Protein AF-A0A3B9X4N9-F1 (afdb_monomer)

Secondary structure (DSSP, 8-state):
-B--EE-TTS-EE--EEEEEEEGGGTEEEEEEEETTEEEEEEEEEETTEEEEEEE-TTS---EEEEEEE-SSEEEEEE-SSSS--TTTS----EEE-

Sequence (97 aa):
WEGQLSRRTGEVVTPRSEFRLVSDGNTIVETLVEDGMEMLTTYSEKGGELIVKHYCSLGAEPIFSSSKSSLSSVALTLGQATSYVSGQSDFFTSMNY

Foldseek 3Di:
DWDWDQDPVRDIWIKDWDWDQDPVRFKIKIWIAIPNQTKIWIWGDDPNKTWIWIQDSVRATWIWIFPDDDPFWTFTDTDPPHPDDPPPDDDDGIDGD

Nearest PDB structures (foldseek):
  4i3d-assembly2_B  TM=4.319E-01  e=7.591E-01  Anguilla japonica
  8hco-assembly1_A  TM=5.860E-01  e=5.392E+00  Saccharomyces cerevisiae S288C

pLDDT: mean 81.53, std 13.61, range [45.09, 96.5]

Structure (mmCIF, N/CA/C/O backbone):
data_AF-A0A3B9X4N9-F1
#
_entry.id   AF-A0A3B9X4N9-F1
#
loop_
_atom_site.group_PDB
_atom_site.id
_atom_site.type_symbol
_atom_site.label_atom_id
_atom_site.label_alt_id
_atom_site.label_comp_id
_atom_site.label_asym_id
_atom_site.label_entity_id
_atom_site.label_seq_id
_atom_site.pdbx_PDB_ins_code
_atom_site.Cartn_x
_atom_site.Cartn_y
_atom_site.Cartn_z
_atom_site.occupancy
_atom_site.B_iso_or_equiv
_atom_site.auth_seq_id
_atom_site.auth_comp_id
_atom_site.auth_asym_id
_atom_site.auth_atom_id
_atom_site.pdbx_PDB_model_num
ATOM 1 N N . TRP A 1 1 ? -4.435 5.759 -10.117 1.00 88.06 1 TRP A N 1
ATOM 2 C CA . TRP A 1 1 ? -3.284 6.599 -10.476 1.00 88.06 1 TRP A CA 1
ATOM 3 C C . TRP A 1 1 ? -2.385 5.815 -11.416 1.00 88.06 1 TRP A C 1
ATOM 5 O O . TRP A 1 1 ? -2.275 4.610 -11.261 1.00 88.06 1 TRP A O 1
ATOM 15 N N . GLU A 1 2 ? -1.793 6.473 -12.402 1.00 91.38 2 GLU A N 1
ATOM 16 C CA . GLU A 1 2 ? -0.820 5.887 -13.329 1.00 91.38 2 GLU A CA 1
ATOM 17 C C . GLU A 1 2 ? 0.240 6.959 -13.587 1.00 91.38 2 GLU A C 1
ATOM 19 O O . GLU A 1 2 ? -0.108 8.136 -13.736 1.00 91.38 2 GLU A O 1
ATOM 24 N N . GLY A 1 3 ? 1.517 6.590 -13.580 1.00 89.56 3 GLY A N 1
ATOM 25 C CA . GLY A 1 3 ? 2.597 7.561 -13.719 1.00 89.56 3 GLY A CA 1
ATOM 26 C C . GLY A 1 3 ? 3.969 6.914 -13.803 1.00 89.56 3 GLY A C 1
ATOM 27 O O . GLY A 1 3 ? 4.086 5.697 -13.770 1.00 89.56 3 GLY A O 1
ATOM 28 N N . GLN A 1 4 ? 5.009 7.739 -13.926 1.00 92.06 4 GLN A N 1
ATOM 29 C CA . GLN A 1 4 ? 6.395 7.275 -13.970 1.00 92.06 4 GLN A CA 1
ATOM 30 C C . GLN A 1 4 ? 7.037 7.344 -12.585 1.00 92.06 4 GLN A C 1
ATOM 32 O O . GLN A 1 4 ? 6.932 8.359 -11.895 1.00 92.06 4 GLN A O 1
ATOM 37 N N . LEU A 1 5 ? 7.735 6.276 -12.207 1.00 84.94 5 LEU A N 1
ATOM 38 C CA . LEU A 1 5 ? 8.492 6.174 -10.967 1.00 84.94 5 LEU A CA 1
ATOM 39 C C . LEU A 1 5 ? 9.950 5.838 -11.291 1.00 84.94 5 LEU A C 1
ATOM 41 O O . LEU A 1 5 ? 10.238 4.805 -11.894 1.00 84.94 5 LEU A O 1
ATOM 45 N N . SER A 1 6 ? 10.871 6.696 -10.857 1.00 89.12 6 SER A N 1
ATOM 46 C CA . SER A 1 6 ? 12.306 6.413 -10.914 1.00 89.12 6 SER A CA 1
ATOM 47 C C . SER A 1 6 ? 12.731 5.640 -9.669 1.00 89.12 6 SER A C 1
ATOM 49 O O . SER A 1 6 ? 12.688 6.165 -8.554 1.00 89.12 6 SER A O 1
ATOM 51 N N . ARG A 1 7 ? 13.166 4.393 -9.849 1.00 82.19 7 ARG A N 1
ATOM 52 C CA . ARG A 1 7 ? 13.711 3.548 -8.782 1.00 82.19 7 ARG A CA 1
ATOM 53 C C . ARG A 1 7 ? 15.090 4.050 -8.349 1.00 82.19 7 ARG A C 1
ATOM 55 O O . ARG A 1 7 ? 15.791 4.741 -9.086 1.00 82.19 7 ARG A O 1
ATOM 62 N N . ARG A 1 8 ? 15.542 3.628 -7.162 1.00 81.12 8 ARG A N 1
ATOM 63 C CA . ARG A 1 8 ? 16.891 3.941 -6.642 1.00 81.12 8 ARG A CA 1
ATOM 64 C C . ARG A 1 8 ? 18.016 3.470 -7.575 1.00 81.12 8 ARG A C 1
ATOM 66 O O . ARG A 1 8 ? 19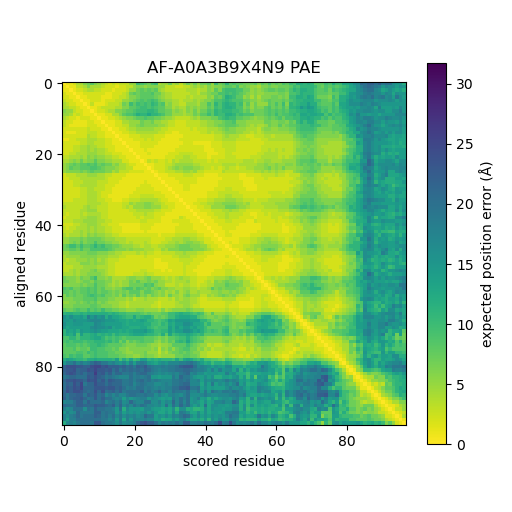.098 4.047 -7.568 1.00 81.12 8 ARG A O 1
ATOM 73 N N . THR A 1 9 ? 17.756 2.435 -8.368 1.00 86.25 9 THR A N 1
ATOM 74 C CA . THR A 1 9 ? 18.665 1.898 -9.390 1.00 86.25 9 THR A CA 1
ATOM 75 C C . THR A 1 9 ? 18.819 2.815 -10.609 1.00 86.25 9 THR A C 1
ATOM 77 O O . THR A 1 9 ? 19.722 2.595 -11.410 1.00 86.25 9 THR A O 1
ATOM 80 N N . GLY A 1 10 ? 17.967 3.836 -10.758 1.00 87.69 10 GLY A N 1
ATOM 81 C CA . GLY A 1 10 ? 17.896 4.711 -11.932 1.00 87.69 10 GLY A CA 1
ATOM 82 C C . GLY A 1 10 ? 16.940 4.215 -13.022 1.00 87.69 10 GLY A C 1
ATOM 83 O O . GLY A 1 10 ? 16.715 4.921 -14.001 1.00 87.69 10 GLY A O 1
ATOM 84 N N . GLU A 1 11 ? 16.360 3.026 -12.854 1.00 90.19 11 GLU A N 1
ATOM 85 C CA . GLU A 1 11 ? 15.323 2.491 -13.736 1.00 90.19 11 GLU A CA 1
ATOM 86 C C . GLU A 1 11 ? 14.027 3.304 -13.615 1.00 90.19 11 GLU A C 1
ATOM 88 O O . GLU A 1 11 ? 13.618 3.662 -12.509 1.00 90.19 11 GLU A O 1
ATOM 93 N N . VAL A 1 12 ? 13.373 3.574 -14.745 1.00 90.75 12 VAL A N 1
ATOM 94 C CA . VAL A 1 12 ? 12.062 4.231 -14.788 1.00 90.75 12 VAL A CA 1
ATOM 95 C C . VAL A 1 12 ? 11.006 3.192 -15.123 1.00 90.75 12 VAL A C 1
ATOM 97 O O . VAL A 1 12 ? 11.038 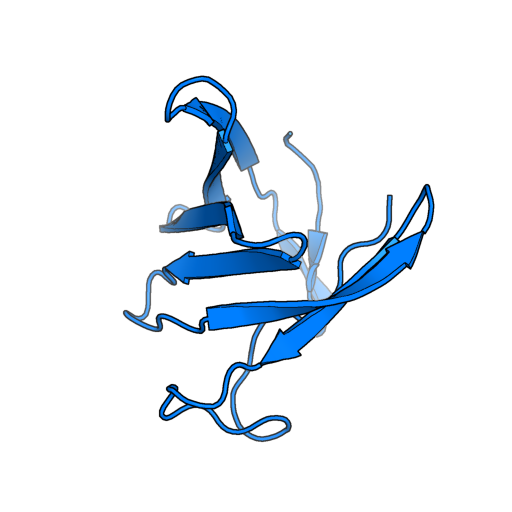2.601 -16.201 1.00 90.75 12 VAL A O 1
ATOM 100 N N . VAL A 1 13 ? 10.053 3.012 -14.216 1.00 89.31 13 VAL A N 1
ATOM 101 C CA . VAL A 1 13 ? 8.903 2.119 -14.388 1.00 89.31 13 VAL A CA 1
ATOM 102 C C . VAL A 1 13 ? 7.611 2.924 -14.472 1.00 89.31 13 VAL A C 1
ATOM 104 O O . VAL A 1 13 ? 7.570 4.089 -14.071 1.00 89.31 13 VAL A O 1
ATOM 107 N N . THR A 1 14 ? 6.560 2.324 -15.034 1.00 93.12 14 THR A N 1
ATOM 108 C CA . THR A 1 14 ? 5.231 2.954 -15.147 1.00 93.12 14 THR A CA 1
ATOM 109 C C . THR A 1 14 ? 4.204 2.172 -14.330 1.00 93.12 14 THR A C 1
ATOM 111 O O . THR A 1 14 ? 3.472 1.354 -14.891 1.00 93.12 14 THR A O 1
ATOM 114 N N . PRO A 1 15 ? 4.186 2.342 -12.998 1.00 92.50 15 PRO A N 1
ATOM 115 C CA . PRO A 1 15 ? 3.211 1.689 -12.146 1.00 92.50 15 PRO A CA 1
ATOM 116 C C . PRO A 1 15 ? 1.797 2.227 -12.368 1.00 92.50 15 PRO A C 1
ATOM 118 O O . PRO A 1 15 ? 1.580 3.398 -12.702 1.00 92.50 15 PRO A O 1
ATOM 121 N N . ARG A 1 16 ? 0.820 1.366 -12.088 1.00 94.44 16 ARG A N 1
ATOM 122 C CA . ARG A 1 16 ? -0.599 1.711 -12.070 1.00 94.44 16 ARG A CA 1
ATOM 123 C C . ARG A 1 16 ? -1.242 1.243 -10.772 1.00 94.44 16 ARG A C 1
ATOM 125 O O . ARG A 1 16 ? -1.280 0.050 -10.505 1.00 94.44 16 ARG A O 1
ATOM 132 N N . SER A 1 17 ? -1.807 2.182 -10.023 1.00 94.69 17 SER A N 1
ATOM 133 C CA . SER A 1 17 ? -2.589 1.928 -8.811 1.00 94.69 17 SER A CA 1
ATOM 134 C C . SER A 1 17 ? -4.083 2.128 -9.061 1.00 94.69 17 SER A C 1
ATOM 136 O O . SER A 1 17 ? -4.502 3.164 -9.586 1.00 94.69 17 SER A O 1
ATOM 138 N N . GLU A 1 18 ? -4.917 1.202 -8.613 1.00 96.50 18 GLU A N 1
ATOM 139 C CA . GLU A 1 18 ? -6.363 1.383 -8.481 1.00 96.50 18 GLU A CA 1
ATOM 140 C C . GLU A 1 18 ? -6.743 1.401 -7.002 1.00 96.50 18 GLU A C 1
ATOM 142 O O . GLU A 1 18 ? -6.304 0.540 -6.248 1.00 96.50 18 GLU A O 1
ATOM 147 N N . PHE A 1 19 ? -7.568 2.366 -6.591 1.00 95.31 19 PHE A N 1
ATOM 148 C CA . PHE A 1 19 ? -8.002 2.515 -5.203 1.00 95.31 19 PHE A CA 1
ATOM 149 C C . PHE A 1 19 ? -9.499 2.259 -5.085 1.00 95.31 19 PHE A C 1
ATOM 151 O O . PHE A 1 19 ? -10.296 2.814 -5.843 1.00 95.31 19 PHE A O 1
ATOM 158 N N . ARG A 1 20 ? -9.888 1.456 -4.096 1.00 96.19 20 ARG A N 1
ATOM 159 C CA . ARG A 1 20 ? -11.284 1.139 -3.791 1.00 96.19 20 ARG A CA 1
ATOM 160 C C . ARG A 1 20 ? -11.548 1.320 -2.308 1.00 96.19 20 ARG A C 1
ATOM 162 O O . ARG A 1 20 ? -10.813 0.788 -1.483 1.00 96.19 20 ARG A O 1
ATOM 169 N N . LEU A 1 21 ? -12.626 2.022 -1.978 1.00 93.06 21 LEU A N 1
ATOM 170 C CA . LEU A 1 21 ? -13.129 2.103 -0.612 1.00 93.06 21 LEU A CA 1
ATOM 171 C C . LEU A 1 21 ? -14.058 0.912 -0.349 1.00 93.06 21 LEU A C 1
ATOM 173 O O . LEU A 1 21 ? -14.992 0.665 -1.112 1.00 93.06 21 LEU A O 1
ATOM 177 N N . VAL A 1 22 ? -13.780 0.155 0.705 1.00 91.81 22 VAL A N 1
ATOM 178 C CA . VAL A 1 22 ? -14.510 -1.057 1.097 1.00 91.81 22 VAL A CA 1
ATOM 179 C C . VAL A 1 22 ? -14.776 -1.045 2.603 1.00 91.81 22 VAL A C 1
ATOM 181 O O . VAL A 1 22 ? -14.449 -0.077 3.292 1.00 91.81 22 VAL A O 1
ATOM 184 N N . SER A 1 23 ? -15.387 -2.116 3.120 1.00 88.50 23 SER A N 1
ATOM 185 C CA . SER A 1 23 ? -15.661 -2.275 4.557 1.00 88.50 23 SER A CA 1
ATOM 186 C C . SER A 1 23 ? -16.423 -1.080 5.141 1.00 88.50 23 SER A C 1
ATOM 188 O O . SER A 1 23 ? -16.025 -0.529 6.162 1.00 88.50 23 SER A O 1
ATOM 190 N N . ASP A 1 24 ? -17.473 -0.648 4.436 1.00 87.69 24 ASP A N 1
ATOM 191 C CA . ASP A 1 24 ? -18.327 0.490 4.815 1.00 87.69 24 ASP A CA 1
ATOM 192 C C . ASP A 1 24 ? -17.562 1.807 5.056 1.00 87.69 24 ASP A C 1
ATOM 194 O O . ASP A 1 24 ? -17.900 2.611 5.916 1.00 87.69 24 ASP A O 1
ATOM 198 N N . GLY A 1 25 ? -16.481 2.025 4.301 1.00 86.38 25 GLY A N 1
ATOM 199 C CA . GLY A 1 25 ? -15.689 3.249 4.398 1.00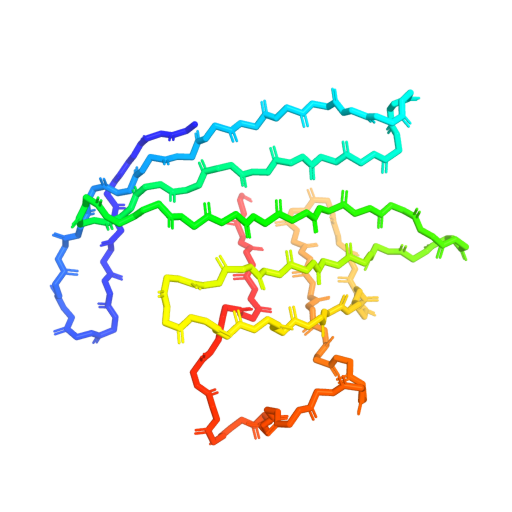 86.38 25 GLY A CA 1
ATOM 200 C C . GLY A 1 25 ? -14.484 3.171 5.332 1.00 86.38 25 GLY A C 1
ATOM 201 O O . GLY A 1 25 ? -13.732 4.138 5.408 1.00 86.38 25 GLY A O 1
ATOM 202 N N . ASN A 1 26 ? -14.255 2.038 6.001 1.00 87.31 26 ASN A N 1
ATOM 203 C CA . ASN A 1 26 ? -13.149 1.894 6.951 1.00 87.31 26 ASN A CA 1
ATOM 204 C C . ASN A 1 26 ? -11.803 1.521 6.305 1.00 87.31 26 ASN A C 1
ATOM 206 O O . ASN A 1 26 ? -10.742 1.731 6.897 1.00 87.31 26 ASN A O 1
ATOM 210 N N . THR A 1 27 ? -11.833 0.923 5.110 1.00 90.50 27 THR A N 1
ATOM 211 C CA . THR A 1 27 ? -10.638 0.356 4.474 1.00 90.50 27 THR A CA 1
ATOM 212 C C . THR A 1 27 ? -10.523 0.795 3.023 1.00 90.50 27 THR A C 1
ATOM 214 O O . THR A 1 27 ? -11.460 0.636 2.244 1.00 90.50 27 THR A O 1
ATOM 217 N N . ILE A 1 28 ? -9.344 1.275 2.634 1.00 95.00 28 ILE A N 1
ATOM 218 C CA . ILE A 1 28 ? -8.959 1.458 1.234 1.00 95.00 28 ILE A CA 1
ATOM 219 C C . ILE A 1 28 ? -8.133 0.247 0.804 1.00 95.00 28 ILE A C 1
ATOM 221 O O . ILE A 1 28 ? -7.186 -0.143 1.488 1.00 95.00 28 ILE A O 1
ATOM 225 N N . VAL A 1 29 ? -8.480 -0.336 -0.337 1.00 95.56 29 VAL A N 1
ATOM 226 C CA . VAL A 1 29 ? -7.668 -1.336 -1.034 1.00 95.56 29 VAL A CA 1
ATOM 227 C C . VAL A 1 29 ? -7.025 -0.661 -2.236 1.00 95.56 29 VAL A C 1
ATOM 229 O O . VAL A 1 29 ? -7.730 -0.124 -3.089 1.00 95.56 29 VAL A O 1
ATOM 232 N N . GLU A 1 30 ? -5.701 -0.692 -2.294 1.00 95.94 30 GLU A N 1
ATOM 233 C CA . GLU A 1 30 ? -4.907 -0.369 -3.471 1.00 95.94 30 GLU A CA 1
ATOM 234 C C . GLU A 1 30 ? -4.514 -1.664 -4.182 1.00 95.94 30 GLU A C 1
ATOM 236 O O . GLU A 1 30 ? -3.974 -2.578 -3.563 1.00 95.94 30 GLU A O 1
ATOM 241 N N . THR A 1 31 ? -4.760 -1.736 -5.485 1.00 95.75 31 THR A N 1
ATOM 242 C CA . THR A 1 31 ? -4.146 -2.728 -6.375 1.00 95.75 31 THR A CA 1
ATOM 243 C C . THR A 1 31 ? -3.091 -2.018 -7.206 1.00 95.75 31 THR A C 1
ATOM 245 O O . THR A 1 31 ? -3.433 -1.110 -7.959 1.00 95.75 31 THR A O 1
ATOM 248 N N . LEU A 1 32 ? -1.826 -2.397 -7.042 1.00 94.19 32 LEU A N 1
ATOM 249 C CA . LEU A 1 32 ? -0.678 -1.815 -7.733 1.00 94.19 32 LEU A CA 1
ATOM 250 C C . LEU A 1 32 ? -0.137 -2.824 -8.743 1.00 94.19 32 LEU A C 1
ATOM 252 O O . LEU A 1 32 ? 0.248 -3.924 -8.364 1.00 94.19 32 LEU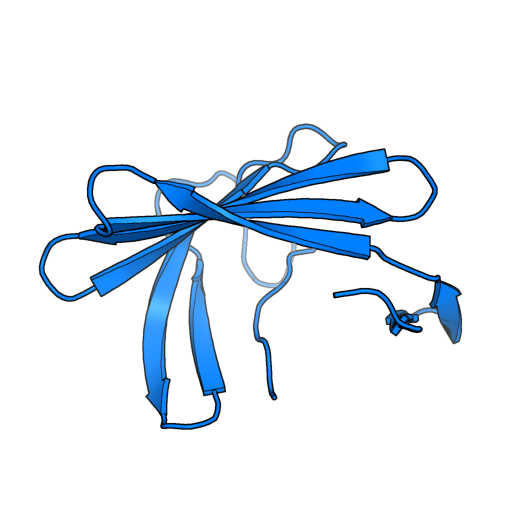 A O 1
ATOM 256 N N . VAL A 1 33 ? -0.058 -2.439 -10.012 1.00 93.81 33 VAL A N 1
ATOM 257 C CA . VAL A 1 33 ? 0.643 -3.200 -11.047 1.00 93.81 33 VAL A CA 1
ATOM 258 C C . VAL A 1 33 ? 1.934 -2.475 -11.393 1.00 93.81 33 VAL A C 1
ATOM 260 O O . VAL A 1 33 ? 1.900 -1.336 -11.858 1.00 93.81 33 VAL A O 1
ATOM 263 N N . GLU A 1 34 ? 3.065 -3.141 -11.191 1.00 90.00 34 GLU A N 1
ATOM 264 C CA . GLU A 1 34 ? 4.397 -2.658 -11.561 1.00 90.00 34 GLU A CA 1
ATOM 265 C C . GLU A 1 34 ? 5.140 -3.786 -12.286 1.00 90.00 34 GLU A C 1
ATOM 267 O O . GLU A 1 34 ? 5.144 -4.925 -11.824 1.00 90.00 34 GLU A O 1
ATOM 272 N N . ASP A 1 35 ? 5.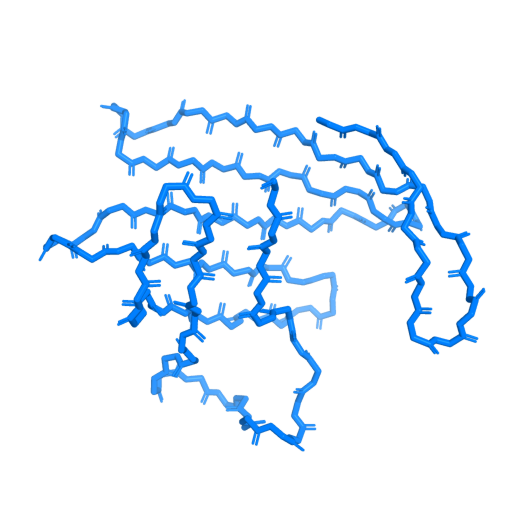699 -3.503 -13.466 1.00 89.62 35 ASP A N 1
ATOM 273 C CA . ASP A 1 35 ? 6.347 -4.497 -14.342 1.00 89.62 35 ASP A CA 1
ATOM 274 C C . ASP A 1 35 ? 5.484 -5.743 -14.638 1.00 89.62 35 ASP A C 1
ATOM 276 O O . ASP A 1 35 ? 5.974 -6.864 -14.762 1.00 89.62 35 ASP A O 1
ATOM 280 N N . GLY A 1 36 ? 4.165 -5.551 -14.737 1.00 89.75 36 GLY A N 1
ATOM 281 C CA . GLY A 1 36 ? 3.198 -6.628 -14.973 1.00 89.75 36 GLY A CA 1
ATOM 282 C C . GLY A 1 36 ? 2.916 -7.513 -13.755 1.00 89.75 36 GLY A C 1
ATOM 283 O O . GLY A 1 36 ? 2.105 -8.432 -13.858 1.00 89.75 36 GLY A O 1
ATOM 284 N N . MET A 1 37 ? 3.541 -7.240 -12.607 1.00 91.06 37 MET A N 1
ATOM 285 C CA . MET A 1 37 ? 3.261 -7.916 -11.345 1.00 91.06 37 MET A CA 1
ATOM 286 C C . MET A 1 37 ? 2.228 -7.132 -10.546 1.00 91.06 37 MET A C 1
ATOM 288 O O . MET A 1 37 ? 2.417 -5.952 -10.255 1.00 91.06 37 MET A O 1
ATOM 292 N N . GLU A 1 38 ? 1.146 -7.808 -10.173 1.00 92.50 38 GLU A N 1
ATOM 293 C CA . GLU A 1 38 ? 0.124 -7.252 -9.295 1.00 92.50 38 GLU A CA 1
ATOM 294 C C . GLU A 1 38 ? 0.524 -7.423 -7.824 1.00 92.50 38 GLU A C 1
ATOM 296 O O . GLU A 1 38 ? 0.987 -8.480 -7.390 1.00 92.50 38 GLU A O 1
ATOM 301 N N . MET A 1 39 ? 0.338 -6.356 -7.062 1.00 93.38 39 MET A N 1
ATOM 302 C CA . MET A 1 39 ? 0.528 -6.257 -5.624 1.00 93.38 39 MET A CA 1
ATOM 303 C C . MET A 1 39 ? -0.713 -5.612 -5.016 1.00 93.38 39 MET A C 1
ATOM 305 O O . MET A 1 39 ? -1.460 -4.898 -5.690 1.00 93.38 39 MET A O 1
ATOM 309 N N . LEU A 1 40 ? -0.923 -5.828 -3.722 1.00 94.38 40 LEU A N 1
ATOM 310 C CA . LEU A 1 40 ? -2.085 -5.295 -3.019 1.00 94.38 40 LEU A CA 1
ATOM 311 C C . LEU A 1 40 ? -1.646 -4.576 -1.750 1.00 94.38 40 LEU A C 1
ATOM 313 O O . LEU A 1 40 ? -0.833 -5.093 -0.994 1.00 94.38 40 LEU A O 1
ATOM 317 N N . THR A 1 41 ? -2.208 -3.405 -1.473 1.00 93.94 41 THR A N 1
ATOM 318 C CA . THR A 1 41 ? -2.013 -2.709 -0.196 1.00 93.94 41 THR A CA 1
ATOM 319 C C . THR A 1 41 ? -3.370 -2.406 0.425 1.00 93.94 41 THR A C 1
ATOM 321 O O . THR A 1 41 ? -4.263 -1.888 -0.237 1.00 93.94 41 THR A O 1
ATOM 324 N N . THR A 1 42 ? -3.557 -2.713 1.706 1.00 94.25 42 THR A N 1
ATOM 325 C CA . THR A 1 42 ? -4.743 -2.296 2.464 1.00 94.25 42 THR A CA 1
ATOM 326 C C . THR A 1 42 ? -4.378 -1.202 3.447 1.00 94.25 42 THR A C 1
ATOM 328 O O . THR A 1 42 ? -3.436 -1.371 4.218 1.00 94.25 42 THR A O 1
ATOM 331 N N . TYR A 1 43 ? -5.178 -0.148 3.485 1.00 92.81 43 TYR A N 1
ATOM 332 C CA . TYR A 1 43 ? -5.097 0.956 4.433 1.00 92.81 43 TYR A CA 1
ATOM 333 C C . TYR A 1 43 ? -6.373 0.921 5.268 1.00 92.81 43 TYR A C 1
ATOM 335 O O . TYR A 1 43 ? -7.453 1.123 4.724 1.00 92.81 43 TYR A O 1
ATOM 343 N N . SER A 1 44 ? -6.284 0.599 6.555 1.00 90.62 44 SER A N 1
ATOM 344 C CA . SER A 1 44 ? -7.457 0.471 7.430 1.00 90.62 44 SER A CA 1
ATOM 345 C C . SER A 1 44 ? -7.297 1.304 8.684 1.00 90.62 44 SER A C 1
ATOM 347 O O . SER A 1 44 ? -6.224 1.322 9.279 1.00 90.62 44 SER A O 1
ATOM 349 N N . GLU A 1 45 ? -8.377 1.940 9.116 1.00 87.06 45 GLU A N 1
ATOM 350 C CA . GLU A 1 45 ? -8.452 2.532 10.447 1.00 87.06 45 GLU A CA 1
ATOM 351 C C . GLU A 1 45 ? -8.739 1.424 11.475 1.00 87.06 45 GLU A C 1
ATOM 353 O O . GLU A 1 45 ? -9.593 0.555 11.259 1.00 87.06 45 GLU A O 1
ATOM 358 N N . LYS A 1 46 ? -7.968 1.409 12.566 1.00 84.94 46 LYS A N 1
ATOM 359 C CA . LYS A 1 46 ? -8.212 0.541 13.717 1.00 84.94 46 LYS A CA 1
ATOM 360 C C . LYS A 1 46 ? -7.828 1.244 15.021 1.00 84.94 46 LYS A C 1
ATOM 362 O O . LYS A 1 46 ? -6.657 1.296 15.380 1.00 84.94 46 LYS A O 1
ATOM 367 N N . GLY A 1 47 ? -8.823 1.690 15.785 1.00 83.81 47 GLY A N 1
ATOM 368 C CA . GLY A 1 47 ? -8.614 2.244 17.129 1.00 83.81 47 GLY A CA 1
ATOM 369 C C . GLY A 1 47 ? -7.947 3.627 17.155 1.00 83.81 47 GLY A C 1
ATOM 370 O O . GLY A 1 47 ? -7.217 3.935 18.090 1.00 83.81 47 GLY A O 1
ATOM 371 N N . GLY A 1 48 ? -8.191 4.449 16.139 1.00 83.50 48 GLY A N 1
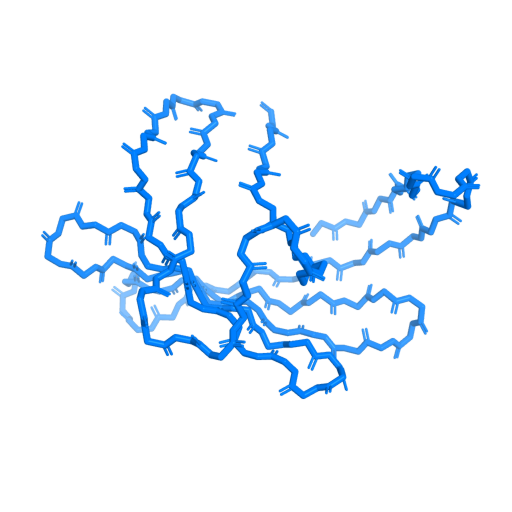ATOM 372 C CA . GLY A 1 48 ? -7.589 5.759 15.903 1.00 83.50 48 GLY A CA 1
ATOM 373 C C . GLY A 1 48 ? -6.266 5.717 15.132 1.00 83.50 48 GLY A C 1
ATOM 374 O O . GLY A 1 48 ? -5.673 6.771 14.907 1.00 83.50 48 GLY A O 1
ATOM 375 N N . GLU A 1 49 ? -5.792 4.534 14.733 1.00 85.06 49 GLU A N 1
ATOM 376 C CA . GLU A 1 49 ? -4.504 4.343 14.063 1.00 85.06 49 GLU A CA 1
ATOM 377 C C . GLU A 1 49 ? -4.692 3.815 12.637 1.00 85.06 49 GLU A C 1
ATOM 379 O O . GLU A 1 49 ? -5.512 2.929 12.383 1.00 85.06 49 GLU A O 1
ATOM 384 N N . LEU A 1 50 ? -3.909 4.345 11.695 1.00 87.56 50 LEU A N 1
ATOM 385 C CA . LEU A 1 50 ? -3.859 3.823 10.337 1.00 87.56 50 LEU A CA 1
ATOM 386 C C . LEU A 1 50 ? -2.942 2.599 10.302 1.00 87.56 50 LEU A C 1
ATOM 388 O O . LEU A 1 50 ? -1.734 2.703 10.521 1.00 87.56 50 LEU A O 1
ATOM 392 N N . ILE A 1 51 ? -3.521 1.454 9.962 1.00 90.25 51 ILE A N 1
ATOM 393 C CA . ILE A 1 51 ? -2.821 0.197 9.729 1.00 90.25 51 ILE A CA 1
ATOM 394 C C . ILE A 1 51 ? -2.689 -0.017 8.227 1.00 90.25 51 ILE A C 1
ATOM 396 O O . ILE A 1 51 ? -3.685 -0.063 7.501 1.00 90.25 51 ILE A O 1
ATOM 400 N N . VAL A 1 52 ? -1.453 -0.178 7.765 1.00 91.75 52 VAL A N 1
ATOM 401 C CA . VAL A 1 52 ? -1.145 -0.444 6.360 1.00 91.75 52 VAL A CA 1
ATOM 402 C C . VAL A 1 52 ? -0.585 -1.848 6.245 1.00 91.75 52 VAL A C 1
ATOM 404 O O . VAL A 1 52 ? 0.378 -2.183 6.923 1.00 91.75 52 VAL A O 1
ATOM 407 N N . LYS A 1 53 ? -1.162 -2.683 5.388 1.00 91.31 53 LYS A N 1
ATOM 408 C CA . LYS A 1 53 ? -0.609 -4.003 5.075 1.00 91.31 53 LYS A CA 1
ATOM 409 C C . LYS A 1 53 ? -0.344 -4.084 3.586 1.00 91.31 53 LYS A C 1
ATOM 411 O O . LYS A 1 53 ? -1.264 -3.880 2.801 1.00 91.31 53 LYS A O 1
ATOM 416 N N . HIS A 1 54 ? 0.895 -4.371 3.218 1.00 90.50 54 HIS A N 1
ATOM 417 C CA . HIS A 1 54 ? 1.295 -4.554 1.830 1.00 90.50 54 HIS A CA 1
ATOM 418 C C . HIS A 1 54 ? 1.484 -6.043 1.547 1.00 90.50 54 HIS A C 1
ATOM 420 O O . HIS A 1 54 ? 2.036 -6.755 2.376 1.00 90.50 54 HIS A O 1
ATOM 426 N N . TYR A 1 55 ? 1.023 -6.497 0.391 1.00 88.00 55 TYR A N 1
ATOM 427 C CA . TYR A 1 55 ? 1.130 -7.854 -0.120 1.00 88.00 55 TYR A CA 1
ATOM 428 C C . TYR A 1 55 ? 1.957 -7.780 -1.401 1.00 88.00 55 TYR A C 1
ATOM 430 O O . TYR A 1 55 ? 1.465 -7.384 -2.461 1.00 88.00 55 TYR A O 1
ATOM 438 N N . CYS A 1 56 ? 3.236 -8.111 -1.271 1.00 85.69 56 CYS A N 1
ATOM 439 C CA . CYS A 1 56 ? 4.201 -8.067 -2.358 1.00 85.69 56 CYS A CA 1
ATOM 440 C C . CYS A 1 56 ? 4.094 -9.328 -3.229 1.00 85.69 56 CYS A C 1
ATOM 442 O O . CYS A 1 56 ? 3.812 -10.419 -2.729 1.00 85.69 56 CYS A O 1
ATOM 444 N N . SER A 1 57 ? 4.420 -9.205 -4.517 1.00 80.94 57 SER A N 1
ATOM 445 C CA . SER A 1 57 ? 4.487 -10.326 -5.466 1.00 80.94 57 SER A CA 1
ATOM 446 C C . SER A 1 57 ? 5.471 -11.427 -5.041 1.00 80.94 57 SER A C 1
ATOM 448 O O . SER A 1 57 ? 5.307 -12.586 -5.411 1.00 80.94 57 SER A O 1
ATOM 450 N N . LEU A 1 58 ? 6.464 -11.087 -4.213 1.00 81.12 58 LEU A N 1
ATOM 451 C CA . LEU A 1 58 ? 7.443 -12.018 -3.643 1.00 81.12 58 LEU A CA 1
ATOM 452 C C . LEU A 1 58 ? 6.923 -12.781 -2.409 1.00 81.12 58 LEU A C 1
ATOM 454 O O . LEU A 1 58 ? 7.689 -13.481 -1.749 1.00 81.12 58 LEU A O 1
ATOM 458 N N . GLY A 1 59 ? 5.640 -12.628 -2.066 1.00 76.38 59 GLY A N 1
ATOM 459 C CA . GLY A 1 59 ? 5.020 -13.249 -0.893 1.00 76.38 59 GLY A CA 1
ATOM 460 C C . GLY A 1 59 ? 5.335 -12.538 0.422 1.00 76.38 59 GLY A C 1
ATOM 461 O O . GLY A 1 59 ? 5.053 -13.080 1.488 1.00 76.38 59 GLY A O 1
ATOM 46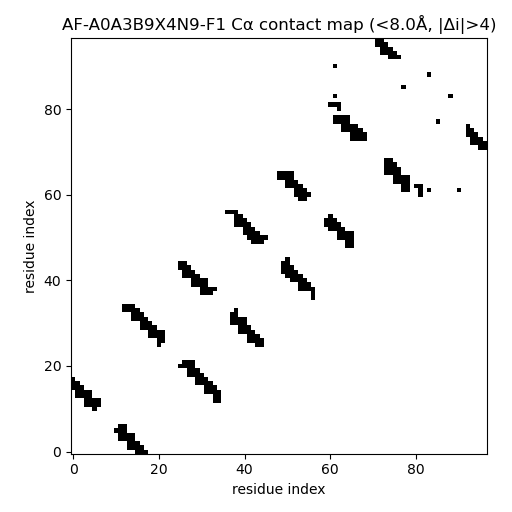2 N N . ALA A 1 60 ? 5.930 -11.341 0.365 1.00 78.62 60 ALA A N 1
ATOM 463 C CA . ALA A 1 60 ? 6.196 -10.555 1.556 1.00 78.62 60 ALA A CA 1
ATOM 464 C C . ALA A 1 60 ? 4.960 -9.780 2.021 1.00 78.62 60 ALA A C 1
ATOM 466 O O . ALA A 1 60 ? 4.302 -9.125 1.213 1.00 78.62 60 ALA A O 1
ATOM 467 N N . GLU A 1 61 ? 4.676 -9.823 3.324 1.00 85.94 61 GLU A N 1
ATOM 468 C CA . GLU A 1 61 ? 3.460 -9.237 3.903 1.00 85.94 61 GLU A CA 1
ATOM 469 C C . GLU A 1 61 ? 3.733 -8.282 5.084 1.00 85.94 61 GLU A C 1
ATOM 471 O O . GLU A 1 61 ? 3.268 -8.530 6.204 1.00 85.94 61 GLU A O 1
ATOM 476 N N . PRO A 1 62 ? 4.521 -7.204 4.911 1.00 85.00 62 PRO A N 1
ATOM 477 C CA . PRO A 1 62 ? 4.793 -6.290 6.008 1.00 85.00 62 PRO A CA 1
ATOM 478 C C . PRO A 1 62 ? 3.524 -5.543 6.441 1.00 85.00 62 PRO A C 1
ATOM 480 O O . PRO A 1 62 ? 2.717 -5.082 5.626 1.00 85.00 62 PRO A O 1
ATOM 483 N N . ILE A 1 63 ? 3.376 -5.406 7.757 1.00 87.44 63 ILE A N 1
ATOM 484 C CA . ILE A 1 63 ? 2.339 -4.599 8.395 1.00 87.44 63 ILE A CA 1
ATOM 485 C C . ILE A 1 63 ? 3.014 -3.367 8.975 1.00 87.44 63 ILE A C 1
ATOM 487 O O . ILE A 1 63 ? 4.029 -3.478 9.659 1.00 87.44 63 ILE A O 1
ATOM 491 N N . PHE A 1 64 ? 2.424 -2.208 8.741 1.00 88.38 64 PHE A N 1
ATOM 492 C CA . PHE A 1 64 ? 2.854 -0.927 9.261 1.00 88.38 64 PHE A CA 1
ATOM 493 C C . PHE A 1 64 ? 1.744 -0.280 10.066 1.00 88.38 64 PHE A C 1
ATOM 495 O O . PHE A 1 64 ? 0.558 -0.519 9.828 1.00 88.38 64 PHE A O 1
ATOM 502 N N . SER A 1 65 ? 2.147 0.600 10.968 1.00 87.19 65 SER A N 1
ATOM 503 C CA . SER A 1 65 ? 1.240 1.515 11.634 1.00 87.19 65 SER A CA 1
ATOM 504 C C . SER A 1 65 ? 1.725 2.955 11.476 1.00 87.19 65 SER A C 1
ATOM 506 O O . SER A 1 65 ? 2.923 3.215 11.313 1.00 87.19 65 SER A O 1
ATOM 508 N N . SER A 1 66 ? 0.796 3.906 11.427 1.00 82.06 66 SER A N 1
ATOM 509 C CA . SER A 1 66 ? 1.148 5.318 11.297 1.00 82.06 66 SER A CA 1
ATOM 510 C C . SER A 1 66 ? 1.749 5.846 12.596 1.00 82.06 66 SER A C 1
ATOM 512 O O . SER A 1 66 ? 1.069 5.885 13.617 1.00 82.06 66 SER A O 1
ATOM 514 N N . SER A 1 67 ? 2.986 6.336 12.552 1.00 74.81 67 SER A N 1
ATOM 515 C CA . SER A 1 67 ? 3.620 6.987 13.708 1.00 74.81 67 SER A CA 1
ATOM 516 C C . SER A 1 67 ? 3.436 8.501 13.724 1.00 74.81 67 SER A C 1
ATOM 518 O O . SER A 1 67 ? 3.489 9.124 14.784 1.00 74.81 67 SER A O 1
ATOM 520 N N . LYS A 1 68 ? 3.222 9.112 12.553 1.00 70.12 68 LYS A N 1
ATOM 521 C CA . LYS A 1 68 ? 2.952 10.545 12.407 1.00 70.12 68 LYS A CA 1
ATOM 522 C C . LYS A 1 68 ? 2.243 10.810 11.084 1.00 70.12 68 LYS A C 1
ATOM 524 O O . LYS A 1 68 ? 2.642 10.268 10.059 1.00 70.12 68 LYS A O 1
ATOM 529 N N . SER A 1 69 ? 1.242 11.678 11.085 1.00 70.94 69 SER A N 1
ATOM 530 C CA . SER A 1 69 ? 0.572 12.139 9.869 1.00 70.94 69 SER A CA 1
ATOM 531 C C . SER A 1 69 ? 0.499 13.663 9.836 1.00 70.94 69 SER A C 1
ATOM 533 O O . SER A 1 69 ? 0.500 14.340 10.866 1.00 70.94 69 SER A O 1
ATOM 535 N N . SER A 1 70 ? 0.496 14.208 8.628 1.00 75.19 70 SER A N 1
ATOM 536 C CA . SER A 1 70 ? 0.224 15.608 8.325 1.00 75.19 70 SER A CA 1
ATOM 537 C C . SER A 1 70 ? -0.774 15.681 7.167 1.00 75.19 70 SER A C 1
ATOM 539 O O . SER A 1 70 ? -1.179 14.652 6.628 1.00 75.19 70 SER A O 1
ATOM 541 N N . LEU A 1 71 ? -1.158 16.893 6.765 1.00 72.88 71 LEU A N 1
ATOM 542 C CA . LEU A 1 71 ? -2.040 17.098 5.612 1.00 72.88 71 LEU A CA 1
ATOM 543 C C . LEU A 1 71 ? -1.450 16.595 4.283 1.00 72.88 71 LEU A C 1
ATOM 545 O O . LEU A 1 71 ? -2.216 16.439 3.341 1.00 72.88 71 LEU A O 1
ATOM 549 N N . SER A 1 72 ? -0.130 16.387 4.195 1.00 75.31 72 SER A N 1
ATOM 550 C CA . SER A 1 72 ? 0.562 15.987 2.958 1.00 75.31 72 SER A CA 1
ATOM 551 C C . SER A 1 72 ? 1.499 14.783 3.104 1.00 75.31 72 SER A C 1
ATOM 553 O O . SER A 1 72 ? 2.200 14.409 2.164 1.00 75.31 72 SER A O 1
ATOM 555 N N . SER A 1 73 ? 1.562 14.165 4.286 1.00 73.06 73 SER A N 1
ATOM 556 C CA . SER A 1 73 ? 2.483 13.052 4.522 1.00 73.06 73 SER A CA 1
ATOM 557 C C . SER A 1 73 ? 2.012 12.108 5.614 1.00 73.06 73 SER A C 1
ATOM 559 O O . SER A 1 73 ? 1.351 12.504 6.575 1.00 73.06 73 SER A O 1
ATOM 561 N N . VAL A 1 74 ? 2.403 10.844 5.481 1.00 79.62 74 VAL A N 1
ATOM 562 C CA . VAL A 1 74 ? 2.217 9.817 6.505 1.00 79.62 74 VAL A CA 1
ATOM 563 C C . VAL A 1 74 ? 3.544 9.096 6.700 1.00 79.62 74 VAL A C 1
ATOM 565 O O . VAL A 1 74 ? 4.125 8.571 5.751 1.00 79.62 74 VAL A O 1
ATOM 568 N N . ALA A 1 75 ? 4.025 9.078 7.940 1.00 83.00 75 ALA A N 1
ATOM 569 C CA . ALA A 1 75 ? 5.162 8.279 8.365 1.00 83.00 75 ALA A CA 1
ATOM 570 C C . ALA A 1 75 ? 4.669 6.920 8.869 1.00 83.00 75 ALA A C 1
ATOM 572 O O . ALA A 1 75 ? 3.779 6.849 9.723 1.00 83.00 75 ALA A O 1
ATOM 573 N N . LEU A 1 76 ? 5.267 5.853 8.344 1.00 83.31 76 LEU A N 1
ATOM 574 C CA . LEU A 1 76 ? 4.925 4.476 8.670 1.00 83.31 76 LEU A CA 1
ATOM 575 C C . LEU A 1 76 ? 6.039 3.834 9.499 1.00 83.31 76 LEU A C 1
ATOM 577 O O . LEU A 1 76 ? 7.223 3.977 9.194 1.00 83.31 76 LEU A O 1
ATOM 581 N N . THR A 1 77 ? 5.651 3.096 10.533 1.00 85.31 77 THR A N 1
ATOM 582 C CA . THR A 1 77 ? 6.550 2.270 11.340 1.00 85.31 77 THR A CA 1
ATOM 583 C C . THR A 1 77 ? 6.224 0.806 11.096 1.00 85.31 77 THR A C 1
ATOM 585 O O . THR A 1 77 ? 5.059 0.418 11.134 1.00 85.31 77 THR A O 1
ATOM 588 N N . LEU A 1 78 ? 7.245 -0.017 10.849 1.00 82.69 78 LEU A N 1
ATOM 589 C CA . LEU A 1 78 ? 7.075 -1.460 10.687 1.00 82.69 78 LEU A CA 1
ATOM 590 C C . LEU A 1 78 ? 6.569 -2.079 12.001 1.00 82.69 78 LEU A C 1
ATOM 592 O O . LEU A 1 78 ? 7.166 -1.889 13.062 1.00 82.69 78 LEU A O 1
ATOM 596 N N . GLY A 1 79 ? 5.461 -2.810 11.925 1.00 76.69 79 GLY A N 1
ATOM 597 C CA . GLY A 1 79 ? 4.849 -3.496 13.053 1.00 76.69 79 GLY A CA 1
ATOM 598 C C . GLY A 1 79 ? 5.706 -4.659 13.559 1.00 76.69 79 GLY A C 1
ATOM 599 O O . GLY A 1 79 ? 6.405 -5.325 12.797 1.00 76.69 79 GLY A O 1
ATOM 600 N N . GLN A 1 80 ? 5.618 -4.935 14.863 1.00 61.16 80 GLN A N 1
ATOM 601 C CA . GLN A 1 80 ? 6.454 -5.940 15.539 1.00 61.16 80 GLN A CA 1
ATOM 602 C C . GLN A 1 80 ? 6.162 -7.394 15.126 1.00 61.16 80 GLN A C 1
ATOM 604 O O . GLN A 1 80 ? 6.984 -8.273 15.360 1.00 61.16 80 GLN A O 1
ATOM 609 N N . ALA A 1 81 ? 5.011 -7.663 14.506 1.00 56.12 81 ALA A N 1
ATOM 610 C CA . ALA A 1 81 ? 4.586 -9.003 14.099 1.00 56.12 81 ALA A CA 1
ATOM 611 C C . ALA A 1 81 ? 5.051 -9.371 12.679 1.00 56.12 81 ALA A C 1
ATOM 613 O O . ALA A 1 81 ? 4.294 -9.959 11.910 1.00 56.12 81 ALA A O 1
ATOM 614 N N . THR A 1 82 ? 6.276 -8.998 12.306 1.00 57.31 82 THR A N 1
ATOM 615 C CA . THR A 1 82 ? 6.840 -9.364 11.005 1.00 57.31 82 THR A CA 1
ATOM 616 C C . THR A 1 82 ? 8.219 -9.993 11.175 1.00 57.31 82 THR A C 1
ATOM 618 O O . THR A 1 82 ? 8.969 -9.625 12.074 1.00 57.31 82 THR A O 1
ATOM 621 N N . SER A 1 83 ? 8.571 -10.944 10.308 1.00 58.72 83 SER A N 1
ATOM 622 C CA . SER A 1 83 ? 9.946 -11.452 10.192 1.00 58.72 83 SER A CA 1
ATOM 623 C C . SER A 1 83 ? 10.875 -10.472 9.459 1.00 58.72 83 SER A C 1
ATOM 625 O O . SER A 1 83 ? 12.026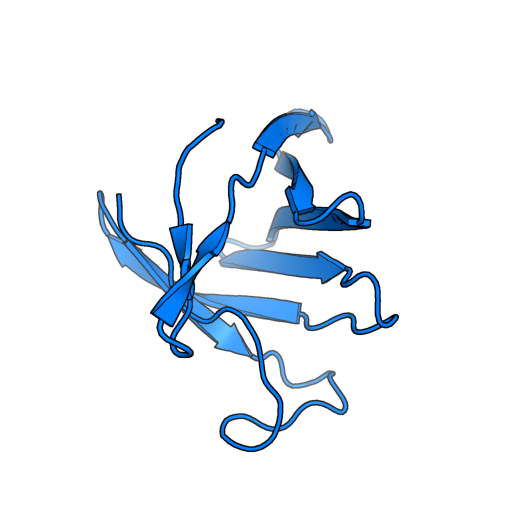 -10.810 9.191 1.00 58.72 83 SER A O 1
ATOM 627 N N . TYR A 1 84 ? 10.375 -9.289 9.088 1.00 59.41 84 TYR A N 1
ATOM 628 C CA . TYR A 1 84 ? 11.127 -8.258 8.385 1.00 59.41 84 TYR A CA 1
ATOM 629 C C . TYR A 1 84 ? 11.834 -7.356 9.390 1.00 59.41 84 TYR A C 1
ATOM 631 O O . TYR A 1 84 ? 11.290 -7.001 10.435 1.00 59.41 84 TYR A O 1
ATOM 639 N N . VAL A 1 85 ? 13.062 -6.965 9.061 1.00 59.81 85 VAL A N 1
ATOM 640 C CA . VAL A 1 85 ? 13.890 -6.123 9.926 1.00 59.81 85 VAL A CA 1
ATOM 641 C C . VAL A 1 85 ? 14.156 -4.806 9.211 1.00 59.81 85 VAL A C 1
ATOM 643 O O . VAL A 1 85 ? 14.664 -4.778 8.087 1.00 59.81 85 VAL A O 1
ATOM 646 N N . SER A 1 86 ? 13.813 -3.697 9.870 1.00 57.59 86 SER A N 1
ATOM 647 C CA . SER A 1 86 ? 14.084 -2.352 9.358 1.00 57.59 86 SER A CA 1
ATOM 648 C C . SER A 1 86 ? 15.580 -2.157 9.104 1.00 57.59 86 SER A C 1
ATOM 650 O O . SER A 1 86 ? 16.404 -2.444 9.971 1.00 57.59 86 SER A O 1
ATOM 652 N N . GLY A 1 87 ? 15.931 -1.699 7.900 1.00 61.56 87 GLY A N 1
ATOM 653 C CA . GLY A 1 87 ? 17.321 -1.545 7.461 1.00 61.56 87 GLY A CA 1
ATOM 654 C C . GLY A 1 87 ? 17.989 -2.824 6.933 1.00 61.56 87 GLY A C 1
ATOM 655 O O . GLY A 1 87 ? 19.138 -2.748 6.508 1.00 61.56 87 GLY A O 1
ATOM 656 N N . GLN A 1 88 ? 17.298 -3.971 6.932 1.00 57.94 88 GLN A N 1
ATOM 657 C CA . GLN A 1 88 ? 17.771 -5.225 6.318 1.00 57.94 88 GLN A CA 1
ATOM 658 C C . GLN A 1 88 ? 16.824 -5.754 5.234 1.00 57.94 88 GLN A C 1
ATOM 660 O O . GLN A 1 88 ? 17.279 -6.370 4.277 1.00 57.94 88 GLN A O 1
ATOM 665 N N . SER A 1 89 ? 15.517 -5.538 5.386 1.00 52.97 89 SER A N 1
ATOM 666 C CA . SER A 1 89 ? 14.503 -5.880 4.386 1.00 52.97 89 SER A CA 1
ATOM 667 C C . SER A 1 89 ? 14.115 -4.637 3.583 1.00 52.97 89 SER A C 1
ATOM 669 O O . SER A 1 89 ? 13.952 -3.564 4.164 1.00 52.97 89 SER A O 1
ATOM 671 N N . ASP A 1 90 ? 13.936 -4.783 2.269 1.00 58.00 90 ASP A N 1
ATOM 672 C CA . ASP A 1 90 ? 13.451 -3.702 1.408 1.00 58.00 90 ASP A CA 1
ATOM 673 C C . ASP A 1 90 ? 11.924 -3.599 1.505 1.00 58.00 90 ASP A C 1
ATOM 675 O O . ASP A 1 90 ? 11.202 -4.564 1.254 1.00 58.00 90 ASP A O 1
ATOM 679 N N . PHE A 1 91 ? 11.421 -2.427 1.888 1.00 62.75 91 PHE A N 1
ATOM 680 C CA . PHE A 1 91 ? 9.991 -2.135 1.920 1.00 62.75 91 PHE A CA 1
ATOM 681 C C . PHE A 1 91 ? 9.726 -0.640 1.746 1.00 62.75 91 PHE A C 1
ATOM 683 O O . PHE A 1 91 ? 10.582 0.208 2.005 1.00 62.75 91 PHE A O 1
ATOM 690 N N . PHE A 1 92 ? 8.516 -0.313 1.302 1.00 53.03 92 PHE A N 1
ATOM 691 C CA . PHE A 1 92 ? 8.069 1.063 1.130 1.00 53.03 92 PHE A CA 1
ATOM 692 C C . PHE A 1 92 ? 7.770 1.705 2.496 1.00 53.03 92 PHE A C 1
ATOM 694 O O . PHE A 1 92 ? 6.942 1.202 3.252 1.00 53.03 92 PHE A O 1
ATOM 701 N N . THR A 1 93 ? 8.457 2.800 2.836 1.00 55.22 93 THR A N 1
ATOM 702 C CA . THR A 1 93 ? 8.430 3.394 4.191 1.00 55.22 93 THR A CA 1
ATOM 703 C C . THR A 1 93 ? 7.729 4.744 4.291 1.00 55.22 93 THR A C 1
ATOM 705 O O . THR A 1 93 ? 7.397 5.179 5.393 1.00 55.22 93 THR A O 1
ATOM 708 N N . SER A 1 94 ? 7.508 5.435 3.173 1.00 52.78 94 SER A N 1
ATOM 709 C CA . SER A 1 94 ? 6.870 6.754 3.177 1.00 52.78 94 SER A CA 1
ATOM 710 C C . SER A 1 94 ? 6.309 7.123 1.810 1.00 52.78 94 SER A C 1
ATOM 712 O O . SER A 1 94 ? 6.904 6.798 0.787 1.00 52.78 94 SER A O 1
ATOM 714 N N . MET A 1 95 ? 5.191 7.850 1.811 1.00 52.19 95 MET A N 1
ATOM 715 C CA . MET A 1 95 ? 4.593 8.469 0.628 1.00 52.19 95 MET A CA 1
ATOM 716 C C . MET A 1 95 ? 4.444 9.973 0.875 1.00 52.19 95 MET A C 1
ATOM 718 O O . MET A 1 95 ? 4.053 10.384 1.969 1.00 52.19 95 MET A O 1
ATOM 722 N N . ASN A 1 96 ? 4.752 10.781 -0.140 1.00 48.31 96 ASN A N 1
ATOM 723 C CA . ASN A 1 96 ? 4.569 12.233 -0.141 1.00 48.31 96 ASN A CA 1
ATOM 724 C C . ASN A 1 96 ? 3.726 12.596 -1.369 1.00 48.31 96 ASN A C 1
ATOM 726 O O . ASN A 1 96 ? 3.967 12.030 -2.438 1.00 48.31 96 ASN A O 1
ATOM 730 N N . TYR A 1 97 ? 2.761 13.502 -1.210 1.00 45.09 97 TYR A N 1
ATOM 731 C CA . TYR A 1 97 ? 1.876 13.983 -2.275 1.00 45.09 97 TYR A CA 1
ATOM 732 C C . TYR A 1 97 ? 1.781 15.508 -2.278 1.00 45.09 97 TYR A C 1
ATOM 734 O O . TYR A 1 97 ? 1.885 16.117 -1.186 1.00 45.09 97 TYR A O 1
#

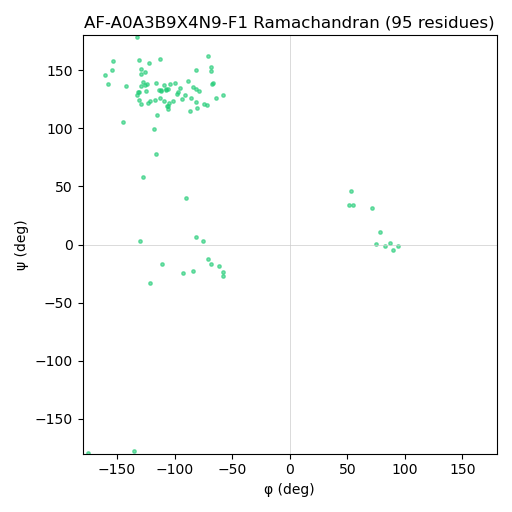Solvent-accessible surface area (backbone atoms only — not comparable to full-atom values): 5778 Å² total; per-residue (Å²): 92,73,52,80,45,74,45,97,87,70,53,75,44,71,39,36,39,46,79,44,78,36,79,92,73,47,27,38,40,36,42,36,35,45,96,88,42,65,29,39,35,39,41,30,67,59,95,92,36,48,37,36,39,39,40,43,78,86,74,46,68,56,42,29,35,55,77,46,74,58,100,51,37,46,39,52,39,80,43,86,92,46,98,69,45,91,93,76,50,92,73,94,56,72,60,79,112

Mean predicted aligned error: 7.9 Å

Radius of gyration: 13.78 Å; Cα contacts (8 Å, |Δi|>4): 181; chains: 1; bounding box: 37×30×32 Å